Protein AF-A0A9P9QCR8-F1 (afdb_monomer_lite)

Secondary structure (DSSP, 8-state):
-HHHHHHHHHHHHHHHHHHHHHHT--PPP-SPPPGGGHHHHHHHHHHHHH-SPP--HHHHHHHHHHHHHHHHHHTT-EE-TTT--EE-GGG-EEEETT-HHHHHHHHHHT----GGGEETTEEEE-HHHHHHHHTTPPPTTSGGGTS-----

Radius of gyration: 28.29 Å; chains: 1; bounding box: 71×44×62 Å

Structure (mmCIF, N/CA/C/O backbone):
data_AF-A0A9P9QCR8-F1
#
_entry.id   AF-A0A9P9QCR8-F1
#
loop_
_atom_site.group_PDB
_atom_site.id
_atom_site.type_symbol
_atom_site.label_atom_id
_atom_site.label_alt_id
_atom_site.label_comp_id
_atom_site.label_asym_id
_atom_site.label_entity_id
_atom_site.label_seq_id
_atom_site.pdbx_PDB_ins_code
_atom_site.Cartn_x
_atom_site.Cartn_y
_atom_site.Cartn_z
_atom_site.occupancy
_atom_site.B_iso_or_equiv
_atom_site.auth_seq_id
_atom_site.auth_comp_id
_atom_site.auth_asym_id
_atom_site.auth_atom_id
_atom_site.pdbx_PDB_model_num
ATOM 1 N N . MET A 1 1 ? 50.628 5.222 8.273 1.00 58.75 1 MET A N 1
ATOM 2 C CA . MET A 1 1 ? 50.846 3.794 7.925 1.00 58.75 1 MET A CA 1
ATOM 3 C C . MET A 1 1 ? 49.547 3.031 7.611 1.00 58.75 1 MET A C 1
ATOM 5 O O . MET A 1 1 ? 49.512 2.282 6.645 1.00 58.75 1 MET A O 1
ATOM 9 N N . GLN A 1 2 ? 48.453 3.264 8.348 1.00 66.06 2 GLN A N 1
ATOM 10 C CA . GLN A 1 2 ? 47.177 2.533 8.213 1.00 66.06 2 GLN A CA 1
ATOM 11 C C . GLN A 1 2 ? 46.401 2.783 6.895 1.00 66.06 2 GLN A C 1
ATOM 13 O O . GLN A 1 2 ? 45.802 1.862 6.347 1.00 66.06 2 GLN A O 1
ATOM 18 N N . ALA A 1 3 ? 46.446 4.001 6.339 1.00 67.19 3 ALA A N 1
ATOM 19 C CA . ALA A 1 3 ? 45.731 4.354 5.101 1.00 67.19 3 ALA A CA 1
ATOM 20 C C . ALA A 1 3 ? 46.299 3.665 3.842 1.00 67.19 3 ALA A C 1
ATOM 22 O O . ALA A 1 3 ? 45.550 3.233 2.969 1.00 67.19 3 ALA A O 1
ATOM 23 N N . HIS A 1 4 ? 47.624 3.496 3.777 1.00 67.38 4 HIS A N 1
ATOM 24 C CA . HIS A 1 4 ? 48.295 2.827 2.659 1.00 67.38 4 HIS A CA 1
ATOM 25 C C . HIS A 1 4 ? 47.969 1.323 2.611 1.00 67.38 4 HIS A C 1
ATOM 27 O O . HIS A 1 4 ? 47.772 0.759 1.536 1.00 67.38 4 HIS A O 1
ATOM 33 N N . LEU A 1 5 ? 47.838 0.689 3.781 1.00 75.44 5 LEU A N 1
ATOM 34 C CA . LEU A 1 5 ? 47.418 -0.710 3.902 1.00 75.44 5 LEU A CA 1
ATOM 35 C C . LEU A 1 5 ? 45.956 -0.903 3.469 1.00 75.44 5 LEU A C 1
ATOM 37 O O . LEU A 1 5 ? 45.656 -1.842 2.735 1.00 75.44 5 LEU A O 1
ATOM 41 N N . ARG A 1 6 ? 45.063 0.031 3.830 1.00 72.12 6 ARG A N 1
ATOM 42 C CA . ARG A 1 6 ? 43.656 0.019 3.385 1.00 72.12 6 ARG A CA 1
ATOM 43 C C . ARG A 1 6 ? 43.523 0.167 1.867 1.00 72.12 6 ARG A C 1
ATOM 45 O O . ARG A 1 6 ? 42.776 -0.584 1.249 1.00 72.12 6 ARG A O 1
ATOM 52 N N . HIS A 1 7 ? 44.289 1.068 1.248 1.00 76.88 7 HIS A N 1
ATOM 53 C CA . HIS A 1 7 ? 44.288 1.228 -0.211 1.00 76.88 7 HIS A CA 1
ATOM 54 C C . HIS A 1 7 ? 44.763 -0.028 -0.951 1.00 76.88 7 HIS A C 1
ATOM 56 O O . HIS A 1 7 ? 44.162 -0.410 -1.956 1.00 76.88 7 HIS A O 1
ATOM 62 N N . LYS A 1 8 ? 45.806 -0.699 -0.443 1.00 81.56 8 LYS A N 1
ATOM 63 C CA . LYS A 1 8 ? 46.289 -1.967 -1.011 1.00 81.56 8 LYS A CA 1
ATOM 64 C C . LYS A 1 8 ? 45.239 -3.076 -0.910 1.00 81.56 8 LYS A C 1
ATOM 66 O O . LYS A 1 8 ? 44.997 -3.759 -1.901 1.00 81.56 8 LYS A O 1
ATOM 71 N N . ALA A 1 9 ? 44.565 -3.192 0.235 1.00 77.81 9 ALA A N 1
ATOM 72 C CA . ALA A 1 9 ? 43.503 -4.177 0.437 1.00 77.81 9 ALA A CA 1
ATOM 73 C C . ALA A 1 9 ? 42.309 -3.956 -0.511 1.00 77.81 9 ALA A C 1
ATOM 75 O O . ALA A 1 9 ? 41.832 -4.903 -1.131 1.00 77.81 9 ALA A O 1
ATOM 76 N N . ILE A 1 10 ? 41.875 -2.704 -0.703 1.00 82.62 10 ILE A N 1
ATOM 77 C CA . ILE A 1 10 ? 40.777 -2.362 -1.627 1.00 82.62 10 ILE A CA 1
ATOM 78 C C . ILE A 1 10 ? 41.164 -2.657 -3.084 1.00 82.62 10 ILE A C 1
ATOM 80 O O . ILE A 1 10 ? 40.362 -3.205 -3.843 1.00 82.62 10 ILE A O 1
ATOM 84 N N . ALA A 1 11 ? 42.395 -2.329 -3.487 1.00 82.12 11 ALA A N 1
ATOM 85 C CA . ALA A 1 11 ? 42.882 -2.620 -4.835 1.00 82.12 11 ALA A CA 1
ATOM 86 C C . ALA A 1 11 ? 42.960 -4.133 -5.105 1.00 82.12 11 ALA A C 1
ATOM 88 O O . ALA A 1 11 ? 42.624 -4.589 -6.199 1.00 82.12 11 ALA A O 1
ATOM 89 N N . GLN A 1 12 ? 43.360 -4.917 -4.102 1.00 82.50 12 GLN A N 1
ATOM 90 C CA . GLN A 1 12 ? 43.418 -6.372 -4.194 1.00 82.50 12 GLN A CA 1
ATOM 91 C C . GLN A 1 12 ? 42.018 -6.997 -4.240 1.00 82.50 12 GLN A C 1
ATOM 93 O O . GLN A 1 12 ? 41.772 -7.844 -5.096 1.00 82.50 12 GLN A O 1
ATOM 98 N N . ALA A 1 13 ? 41.081 -6.523 -3.415 1.00 76.88 13 ALA A N 1
ATOM 99 C CA . ALA A 1 13 ? 39.686 -6.961 -3.448 1.00 76.88 13 ALA A CA 1
ATOM 100 C C . ALA A 1 13 ? 39.028 -6.681 -4.810 1.00 76.88 13 ALA A C 1
ATOM 102 O O . ALA A 1 13 ? 38.389 -7.566 -5.374 1.00 76.88 13 ALA A O 1
ATOM 103 N N . ARG A 1 14 ? 39.269 -5.500 -5.403 1.00 81.12 14 ARG A N 1
ATOM 104 C CA . ARG A 1 14 ? 38.791 -5.174 -6.760 1.00 81.12 14 ARG A CA 1
ATOM 105 C C . ARG A 1 14 ? 39.367 -6.102 -7.828 1.00 81.12 14 ARG A C 1
ATOM 107 O O . ARG A 1 14 ? 38.630 -6.524 -8.711 1.00 81.12 14 ARG A O 1
ATOM 114 N N . ARG A 1 15 ? 40.657 -6.446 -7.747 1.00 82.00 15 ARG A N 1
ATOM 115 C CA . ARG A 1 15 ? 41.285 -7.398 -8.682 1.00 82.00 15 ARG A CA 1
ATOM 116 C C . ARG A 1 15 ? 40.702 -8.801 -8.545 1.00 82.00 15 ARG A C 1
ATOM 118 O O . ARG A 1 15 ? 40.440 -9.434 -9.559 1.00 82.00 15 ARG A O 1
ATOM 125 N N . ILE A 1 16 ? 40.474 -9.267 -7.318 1.00 78.38 16 ILE A N 1
ATOM 126 C CA . ILE A 1 16 ? 39.856 -10.575 -7.053 1.00 78.38 16 ILE A CA 1
ATOM 127 C C . ILE A 1 16 ? 38.419 -10.597 -7.587 1.00 78.38 16 ILE A C 1
ATOM 129 O O . ILE A 1 16 ? 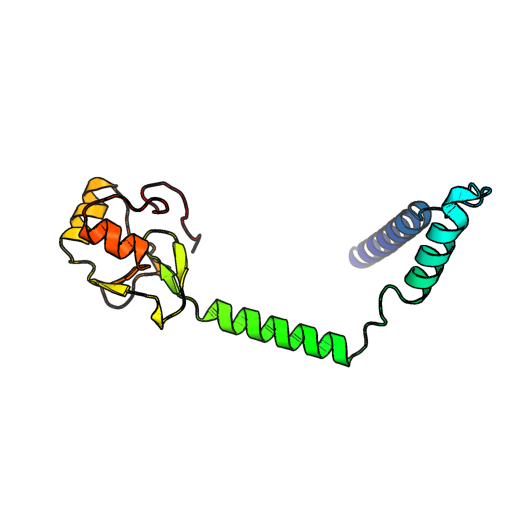38.045 -11.541 -8.272 1.00 78.38 16 ILE A O 1
ATOM 133 N N . GLN A 1 17 ? 37.647 -9.532 -7.359 1.00 73.81 17 GLN A N 1
ATOM 134 C CA . GLN A 1 17 ? 36.281 -9.408 -7.866 1.00 73.81 17 GLN A CA 1
ATOM 135 C C . GLN A 1 17 ? 36.234 -9.359 -9.401 1.00 73.81 17 GLN A C 1
ATOM 137 O O . GLN A 1 17 ? 35.417 -10.044 -10.006 1.00 73.81 17 GLN A O 1
ATOM 142 N N . GLN A 1 18 ? 37.133 -8.611 -10.049 1.00 73.69 18 GLN A N 1
ATOM 143 C CA . GLN A 1 18 ? 37.244 -8.585 -11.514 1.00 73.69 18 GLN A CA 1
ATOM 144 C C . GLN A 1 18 ? 37.652 -9.943 -12.092 1.00 73.69 18 GLN A C 1
ATOM 146 O O . GLN A 1 18 ? 37.139 -10.338 -13.135 1.00 73.69 18 GLN A O 1
ATOM 151 N N . LYS A 1 19 ? 38.551 -10.664 -11.414 1.00 72.44 19 LYS A N 1
ATOM 152 C CA . LYS A 1 19 ? 38.985 -11.998 -11.832 1.00 72.44 19 LYS A CA 1
ATOM 153 C C . LYS A 1 19 ? 37.859 -13.024 -11.678 1.00 72.44 19 LYS A C 1
ATOM 155 O O . LYS A 1 19 ? 37.594 -13.760 -12.614 1.00 72.44 19 LYS A O 1
ATOM 160 N N . SER A 1 20 ? 37.125 -12.968 -10.567 1.00 67.25 20 SER A N 1
ATOM 161 C CA . SER A 1 20 ? 35.916 -13.762 -10.322 1.00 67.25 20 SER A CA 1
ATOM 162 C C . SER A 1 20 ? 34.821 -13.498 -11.366 1.00 67.25 20 SER A C 1
ATOM 164 O O . SER A 1 20 ? 34.260 -14.448 -11.899 1.00 67.25 20 SER A O 1
ATOM 166 N N . LEU A 1 21 ? 34.571 -12.235 -11.732 1.00 65.00 21 LEU A N 1
ATOM 167 C CA . LEU A 1 21 ? 33.648 -11.857 -12.816 1.00 65.00 21 LEU A CA 1
ATOM 168 C C . LEU A 1 21 ? 34.112 -12.345 -14.198 1.00 65.00 21 LEU A C 1
ATOM 170 O O . LEU A 1 21 ? 33.284 -12.677 -15.042 1.00 65.00 21 LEU A O 1
ATOM 174 N N . ALA A 1 22 ? 35.424 -12.376 -14.445 1.00 64.56 22 ALA A N 1
ATOM 175 C CA . ALA A 1 22 ? 35.987 -12.883 -15.693 1.00 64.56 22 ALA A CA 1
ATOM 176 C C . ALA A 1 22 ? 35.944 -14.419 -15.774 1.00 64.56 22 ALA A C 1
ATOM 178 O O . ALA A 1 22 ? 35.701 -14.953 -16.851 1.00 64.56 22 ALA A O 1
ATOM 179 N N . GLU A 1 23 ? 36.151 -15.111 -14.651 1.00 64.25 23 GLU A N 1
ATOM 180 C CA . GLU A 1 23 ? 36.109 -16.576 -14.526 1.00 64.25 23 GLU A CA 1
ATOM 181 C C . GLU A 1 23 ? 34.667 -17.117 -14.505 1.00 64.25 23 GLU A C 1
ATOM 183 O O . GLU A 1 23 ? 34.422 -18.216 -14.990 1.00 64.25 23 GLU A O 1
ATOM 188 N N . GLN A 1 24 ? 33.693 -16.331 -14.031 1.00 58.56 24 GLN A N 1
ATOM 189 C CA . GLN A 1 24 ? 32.254 -16.629 -14.129 1.00 58.56 24 GLN A CA 1
ATOM 190 C C . GLN A 1 24 ? 31.636 -16.232 -15.477 1.00 58.56 24 GLN A C 1
ATOM 192 O O . GLN A 1 24 ? 30.411 -16.252 -15.625 1.00 58.56 24 GLN A O 1
ATOM 197 N N . ARG A 1 25 ? 32.445 -15.864 -16.480 1.00 58.59 25 ARG A N 1
ATOM 198 C CA . ARG A 1 25 ? 31.927 -15.701 -17.838 1.00 58.59 25 ARG A CA 1
ATOM 199 C C . ARG A 1 25 ? 31.363 -17.036 -18.295 1.00 58.59 25 ARG A C 1
ATOM 201 O O . ARG A 1 25 ? 32.102 -17.994 -18.493 1.00 58.59 25 ARG A O 1
ATOM 208 N N . ILE A 1 26 ? 30.049 -17.063 -18.491 1.00 56.78 26 ILE A N 1
ATOM 209 C CA . ILE A 1 26 ? 29.369 -18.101 -19.253 1.00 56.78 26 ILE A CA 1
ATOM 210 C C . ILE A 1 26 ? 30.085 -18.162 -20.603 1.00 56.78 26 ILE A C 1
ATOM 212 O O . ILE A 1 26 ? 30.006 -17.226 -21.402 1.00 56.78 26 ILE A O 1
ATOM 216 N N . VAL A 1 27 ? 30.863 -19.219 -20.815 1.00 58.38 27 VAL A N 1
ATOM 217 C CA . VAL A 1 27 ? 31.482 -19.483 -22.110 1.00 58.38 27 VAL A CA 1
ATOM 218 C C . VAL A 1 27 ? 30.334 -19.853 -23.038 1.00 58.38 27 VAL A C 1
ATOM 220 O O . VAL A 1 27 ? 29.558 -20.758 -22.732 1.00 58.38 27 VAL A O 1
ATOM 223 N N . ALA A 1 28 ? 30.166 -19.097 -24.122 1.00 60.75 28 ALA A N 1
ATOM 224 C CA . ALA A 1 28 ? 29.165 -19.424 -25.124 1.00 60.75 28 ALA A CA 1
ATOM 225 C C . ALA A 1 28 ? 29.464 -20.827 -25.669 1.00 60.75 28 ALA A C 1
ATOM 227 O O . ALA A 1 28 ? 30.610 -21.120 -25.998 1.00 60.75 28 ALA A O 1
ATOM 228 N N . TYR A 1 29 ? 28.444 -21.682 -25.733 1.00 63.28 29 TYR A N 1
ATOM 229 C CA . TYR A 1 29 ? 28.552 -22.987 -26.376 1.00 63.28 29 TYR A CA 1
ATOM 230 C C . TYR A 1 29 ? 29.006 -22.803 -27.831 1.00 63.28 29 TYR A C 1
ATOM 232 O O . TYR A 1 29 ? 28.361 -22.087 -28.598 1.00 63.28 29 TYR A O 1
ATOM 240 N N . ASP A 1 30 ? 30.125 -23.427 -28.184 1.00 61.16 30 ASP A N 1
ATOM 241 C CA . ASP A 1 30 ? 30.814 -23.350 -29.477 1.00 61.16 30 ASP A CA 1
ATOM 242 C C . ASP A 1 30 ? 30.699 -24.652 -30.294 1.00 61.16 30 ASP A C 1
ATOM 244 O O . ASP A 1 30 ? 31.289 -24.782 -31.367 1.00 61.16 30 ASP A O 1
ATOM 248 N N . GLY A 1 31 ? 29.914 -25.614 -29.802 1.00 70.50 31 GLY A N 1
ATOM 249 C CA . GLY A 1 31 ? 29.606 -26.854 -30.505 1.00 70.50 31 GLY A CA 1
ATOM 250 C C . GLY A 1 31 ? 28.547 -26.690 -31.607 1.00 70.50 31 GLY A C 1
ATOM 251 O O . GLY A 1 31 ? 27.878 -25.657 -31.701 1.00 70.50 31 GLY A O 1
ATOM 252 N N . PRO A 1 32 ? 28.371 -27.716 -32.460 1.00 64.56 32 PRO A N 1
ATOM 253 C CA . PRO A 1 32 ? 27.365 -27.696 -33.513 1.00 64.56 32 PRO A CA 1
ATOM 254 C C . PRO A 1 32 ? 25.961 -27.634 -32.907 1.00 64.56 32 PRO A C 1
ATOM 256 O O . PRO A 1 32 ? 25.568 -28.489 -32.112 1.00 64.56 32 PRO A O 1
ATOM 259 N N . ILE A 1 33 ? 25.198 -26.618 -33.303 1.00 67.62 33 ILE A N 1
ATOM 260 C CA . ILE A 1 33 ? 23.794 -26.481 -32.925 1.00 67.62 33 ILE A CA 1
ATOM 261 C C . ILE A 1 33 ? 23.012 -27.574 -33.665 1.00 67.62 33 ILE A C 1
ATOM 263 O O . ILE A 1 33 ? 23.171 -27.716 -34.880 1.00 67.62 33 ILE A O 1
ATOM 267 N N . PRO A 1 34 ? 22.198 -28.385 -32.967 1.00 80.75 34 PRO A N 1
ATOM 268 C CA . PRO A 1 34 ? 21.316 -29.332 -33.630 1.00 80.75 34 PRO A CA 1
ATOM 269 C C . PRO A 1 34 ? 20.430 -28.608 -34.645 1.00 80.75 34 PRO A C 1
ATOM 271 O O . PRO A 1 34 ? 19.806 -27.609 -34.305 1.00 80.75 34 PRO A O 1
ATOM 274 N N . SER A 1 35 ? 20.326 -29.126 -35.867 1.00 79.12 35 SER A N 1
ATOM 275 C CA . SER A 1 35 ? 19.664 -28.429 -36.982 1.00 79.12 35 SER A CA 1
ATOM 276 C C . SER A 1 35 ? 18.198 -28.050 -36.724 1.00 79.12 35 SER A C 1
ATOM 278 O O . SER A 1 35 ? 17.690 -27.093 -37.300 1.00 79.12 35 SER A O 1
ATOM 280 N N . PHE A 1 36 ? 17.504 -28.754 -35.824 1.00 83.50 36 PHE A N 1
ATOM 281 C CA . PHE A 1 36 ? 16.138 -28.404 -35.415 1.00 83.50 36 PHE A CA 1
ATOM 282 C C . PHE A 1 36 ? 16.055 -27.133 -34.545 1.00 83.50 36 PHE A C 1
ATOM 284 O O . PHE A 1 36 ? 14.972 -26.574 -34.400 1.00 83.50 36 PHE A O 1
ATOM 291 N N . LEU A 1 37 ? 17.180 -26.671 -33.987 1.00 82.38 37 LEU A N 1
ATOM 292 C CA . LEU A 1 37 ? 17.306 -25.445 -33.191 1.00 82.38 37 LEU A CA 1
ATOM 293 C C . LEU A 1 37 ? 17.865 -24.266 -33.994 1.00 82.38 37 LEU A C 1
ATOM 295 O O . LEU A 1 37 ? 17.973 -23.170 -33.447 1.00 82.38 37 LEU A O 1
ATOM 299 N N . ASP A 1 38 ? 18.202 -24.443 -35.276 1.00 83.12 38 ASP A N 1
ATOM 300 C CA . ASP A 1 38 ? 18.808 -23.376 -36.083 1.00 83.12 38 ASP A CA 1
ATOM 301 C C . ASP A 1 38 ? 17.921 -22.128 -36.135 1.00 83.12 38 ASP A C 1
ATOM 303 O O . ASP A 1 38 ? 18.401 -21.006 -35.976 1.00 83.12 38 ASP A O 1
ATOM 307 N N . GLN A 1 39 ? 16.609 -22.310 -36.301 1.00 86.06 39 GLN A N 1
ATOM 308 C CA . GLN A 1 39 ? 15.665 -21.196 -36.365 1.00 86.06 39 GLN A CA 1
ATOM 309 C C . GLN A 1 39 ? 15.570 -20.438 -35.032 1.00 86.06 39 GLN A C 1
ATOM 311 O O . GLN A 1 39 ? 15.595 -19.206 -35.019 1.00 86.06 39 GLN A O 1
ATOM 316 N N . GLU A 1 40 ? 15.495 -21.162 -33.914 1.00 85.19 40 GLU A N 1
ATOM 317 C CA . GLU A 1 40 ? 15.444 -20.576 -32.571 1.00 85.19 40 GLU A CA 1
ATOM 318 C C . GLU A 1 40 ? 16.756 -19.860 -32.235 1.00 85.19 40 GLU A C 1
ATOM 320 O O . GLU A 1 40 ? 16.743 -18.731 -31.743 1.00 85.19 40 GLU A O 1
ATOM 325 N N . TYR A 1 41 ? 17.894 -20.452 -32.603 1.00 84.25 41 TYR A N 1
ATOM 326 C CA . TYR A 1 41 ? 19.198 -19.827 -32.444 1.00 84.25 41 TYR A CA 1
ATOM 327 C C . TYR A 1 41 ? 19.318 -18.525 -33.240 1.00 84.25 41 TYR A C 1
ATOM 329 O O . TYR A 1 41 ? 19.769 -17.524 -32.685 1.00 84.25 41 TYR A O 1
ATOM 337 N N . GLN A 1 42 ? 18.904 -18.492 -34.513 1.00 83.50 42 GLN A N 1
ATOM 338 C CA . GLN A 1 42 ? 18.950 -17.246 -35.289 1.00 83.50 42 GLN A CA 1
ATOM 339 C C . GLN A 1 42 ? 18.036 -16.173 -34.687 1.00 83.50 42 GLN A C 1
ATOM 341 O O . GLN A 1 42 ? 18.442 -15.012 -34.606 1.00 83.50 42 GLN A O 1
ATOM 346 N N . TYR A 1 43 ? 16.848 -16.552 -34.202 1.00 84.38 43 TYR A N 1
ATOM 347 C CA . TYR A 1 43 ? 15.943 -15.633 -33.510 1.00 84.38 43 TYR A CA 1
ATOM 348 C C . TYR A 1 43 ? 16.580 -15.059 -32.237 1.00 84.38 43 TYR A C 1
ATOM 350 O O . TYR A 1 43 ? 16.635 -13.841 -32.061 1.00 84.38 43 TYR A O 1
ATOM 358 N N . MET A 1 44 ? 17.126 -15.918 -31.373 1.00 81.88 44 MET A N 1
ATOM 359 C CA . MET A 1 44 ? 17.797 -15.497 -30.142 1.00 81.88 44 MET A CA 1
ATOM 360 C C . MET A 1 44 ? 19.026 -14.640 -30.428 1.00 81.88 44 MET A C 1
ATOM 362 O O . MET A 1 44 ? 19.238 -13.623 -29.771 1.00 81.88 44 MET A O 1
ATOM 366 N N . ARG A 1 45 ? 19.823 -15.016 -31.431 1.00 82.25 45 ARG A N 1
ATOM 367 C CA . ARG A 1 45 ? 20.987 -14.248 -31.869 1.00 82.25 45 ARG A CA 1
ATOM 368 C C . ARG A 1 45 ? 20.561 -12.859 -32.326 1.00 82.25 45 ARG A C 1
ATOM 370 O O . ARG A 1 45 ? 21.144 -11.881 -31.867 1.00 82.25 45 ARG A O 1
ATOM 377 N N . GLN A 1 46 ? 19.527 -12.752 -33.155 1.00 83.31 46 GLN A N 1
ATOM 378 C CA . GLN A 1 46 ? 19.008 -11.461 -33.599 1.00 83.31 46 GLN A CA 1
ATOM 379 C C . GLN A 1 46 ? 18.495 -10.629 -32.416 1.00 83.31 46 GLN A C 1
ATOM 381 O O . GLN A 1 46 ? 18.911 -9.483 -32.263 1.00 83.31 46 GLN A O 1
ATOM 386 N N . ALA A 1 47 ? 17.694 -11.215 -31.524 1.00 80.06 47 ALA A N 1
ATOM 387 C CA . ALA A 1 47 ? 17.199 -10.537 -30.325 1.00 80.06 47 ALA A CA 1
ATOM 388 C C . ALA A 1 47 ? 18.337 -10.080 -29.387 1.00 80.06 47 ALA A C 1
ATOM 390 O O . ALA A 1 47 ? 18.274 -8.993 -28.810 1.00 80.06 47 ALA A O 1
ATOM 391 N N . SER A 1 48 ? 19.414 -10.867 -29.283 1.00 80.62 48 SER A N 1
ATOM 392 C CA . SER A 1 48 ? 20.590 -10.542 -28.468 1.00 80.62 48 SER A CA 1
ATOM 393 C C . SER A 1 48 ? 21.402 -9.366 -29.014 1.00 80.62 48 SER A C 1
ATOM 395 O O . SER A 1 48 ? 22.059 -8.682 -28.240 1.00 80.62 48 SER A O 1
ATOM 397 N N . THR A 1 49 ? 21.329 -9.069 -30.320 1.00 79.00 49 THR A N 1
ATOM 398 C CA . THR A 1 49 ? 21.998 -7.873 -30.873 1.00 79.00 49 THR A CA 1
ATOM 399 C C . THR A 1 49 ? 21.348 -6.567 -30.425 1.00 79.00 49 THR A C 1
ATOM 401 O O . THR A 1 49 ? 21.997 -5.525 -30.425 1.00 79.00 49 THR A O 1
ATOM 404 N N . THR A 1 50 ? 20.079 -6.625 -30.024 1.00 73.00 50 THR A N 1
ATOM 405 C CA . THR A 1 50 ? 19.288 -5.471 -29.586 1.00 73.00 50 THR A CA 1
ATOM 406 C C . THR A 1 50 ? 19.069 -5.432 -28.073 1.00 73.00 50 THR A C 1
ATOM 408 O O . THR A 1 50 ? 18.509 -4.458 -27.577 1.00 73.00 50 THR A O 1
ATOM 411 N N . PHE A 1 51 ? 19.499 -6.469 -27.340 1.00 74.44 51 PHE A N 1
ATOM 412 C CA . PHE A 1 51 ? 19.333 -6.583 -25.892 1.00 74.44 51 PHE A CA 1
ATOM 413 C C . PHE A 1 51 ? 20.684 -6.541 -25.144 1.00 74.44 51 PHE A C 1
ATOM 415 O O . PHE A 1 51 ? 21.615 -7.253 -25.516 1.00 74.44 51 PHE A O 1
ATOM 422 N N . PRO A 1 52 ? 20.782 -5.803 -24.025 1.00 73.62 52 PRO A N 1
ATOM 423 C CA . PRO A 1 52 ? 19.771 -4.875 -23.535 1.00 73.62 52 PRO A CA 1
ATOM 424 C C . PRO A 1 52 ? 19.646 -3.678 -24.479 1.00 73.62 52 PRO A C 1
ATOM 426 O O . PRO A 1 52 ? 20.618 -3.281 -25.124 1.00 73.62 52 PRO A O 1
ATOM 429 N N . GLU A 1 53 ? 18.447 -3.101 -24.549 1.00 76.31 53 GLU A N 1
ATOM 430 C CA . GLU A 1 53 ? 18.266 -1.828 -25.242 1.00 76.31 53 GLU A CA 1
ATOM 431 C C . GLU A 1 53 ? 19.266 -0.805 -24.692 1.00 76.31 53 GLU A C 1
ATOM 433 O O . GLU A 1 53 ? 19.587 -0.793 -23.496 1.00 76.31 53 GLU A O 1
ATOM 438 N N . ALA A 1 54 ? 19.775 0.065 -25.565 1.00 83.69 54 ALA A N 1
ATOM 439 C CA . ALA A 1 54 ? 20.676 1.119 -25.136 1.00 83.69 54 ALA A CA 1
ATOM 440 C C . ALA A 1 54 ? 19.968 1.997 -24.093 1.00 83.69 54 ALA A C 1
ATOM 442 O O . ALA A 1 54 ? 18.983 2.669 -24.399 1.00 83.69 54 ALA A O 1
ATOM 443 N N . ILE A 1 55 ? 20.481 2.016 -22.859 1.00 86.81 55 ILE A N 1
ATOM 444 C CA . ILE A 1 55 ? 19.967 2.892 -21.804 1.00 86.81 55 ILE A CA 1
ATOM 445 C C . ILE A 1 55 ? 20.385 4.320 -22.146 1.00 86.81 55 ILE A C 1
ATOM 447 O O . ILE A 1 55 ? 21.490 4.769 -21.836 1.00 86.81 55 ILE A O 1
ATOM 451 N N . THR A 1 56 ? 19.497 5.036 -22.820 1.00 91.69 56 THR A N 1
ATOM 452 C CA . THR A 1 56 ? 19.716 6.433 -23.168 1.00 91.69 56 THR A CA 1
ATOM 453 C C . THR A 1 56 ? 19.488 7.337 -21.950 1.00 91.69 56 THR A C 1
ATOM 455 O O . THR A 1 56 ? 18.745 6.981 -21.026 1.00 91.69 56 THR A O 1
ATOM 458 N N . PRO A 1 57 ? 20.048 8.561 -21.949 1.00 95.12 57 PRO A N 1
ATOM 459 C CA . PRO A 1 57 ? 19.735 9.550 -20.920 1.00 95.12 57 PRO A CA 1
ATOM 460 C C . PRO A 1 57 ? 18.230 9.840 -20.797 1.00 95.12 57 PRO A C 1
ATOM 462 O O . PRO A 1 57 ? 17.738 10.091 -19.699 1.00 95.12 57 PRO A O 1
ATOM 465 N N . SER A 1 58 ? 17.470 9.773 -21.899 1.00 93.94 58 SER A N 1
ATOM 466 C CA . SER A 1 58 ? 16.016 9.974 -21.863 1.00 93.94 58 SER A CA 1
ATOM 467 C C . SER A 1 58 ? 15.289 8.848 -21.126 1.00 93.94 58 SER A C 1
ATOM 469 O O . SER A 1 58 ? 14.398 9.141 -20.327 1.00 93.94 58 SER A O 1
ATOM 471 N N . ILE A 1 59 ? 15.701 7.589 -21.321 1.00 91.31 59 ILE A N 1
ATOM 472 C CA . ILE A 1 59 ? 15.174 6.439 -20.572 1.00 91.31 59 ILE A CA 1
ATOM 473 C C . ILE A 1 59 ? 15.470 6.611 -19.080 1.00 91.31 59 ILE A C 1
ATOM 475 O O . ILE A 1 59 ? 14.553 6.520 -18.265 1.00 91.31 59 ILE A O 1
ATOM 479 N N . GLN A 1 60 ? 16.708 6.959 -18.715 1.00 93.19 60 GLN A N 1
ATOM 480 C CA . GLN A 1 60 ? 17.087 7.178 -17.313 1.00 93.19 60 GLN A CA 1
ATOM 481 C C . GLN A 1 60 ? 16.243 8.271 -16.652 1.00 93.19 60 GLN A C 1
ATOM 483 O O . GLN A 1 60 ? 15.681 8.055 -15.578 1.00 93.19 60 GLN A O 1
ATOM 488 N N . MET A 1 61 ? 16.102 9.427 -17.306 1.00 96.69 61 MET A N 1
ATOM 489 C CA . MET A 1 61 ? 15.284 10.525 -16.788 1.00 96.69 61 MET A CA 1
ATOM 490 C C . MET A 1 61 ? 13.809 10.133 -16.656 1.00 96.69 61 MET A C 1
ATOM 492 O O . MET A 1 61 ? 13.165 10.517 -15.681 1.00 96.69 61 MET A O 1
ATOM 496 N N . SER A 1 62 ? 13.267 9.375 -17.613 1.00 95.62 62 SER A N 1
ATOM 497 C CA . SER A 1 62 ? 11.885 8.887 -17.559 1.00 95.62 62 SER A CA 1
ATOM 498 C C . SER A 1 62 ? 11.673 7.950 -16.368 1.00 95.62 62 SER A C 1
ATOM 500 O O . SER A 1 62 ? 10.768 8.169 -15.561 1.00 95.62 62 SER A O 1
ATOM 502 N N . CYS A 1 63 ? 12.567 6.975 -16.181 1.00 94.75 63 CYS A N 1
ATOM 503 C CA . CYS A 1 63 ? 12.536 6.067 -15.036 1.00 94.75 63 CYS A CA 1
ATOM 504 C C . CYS A 1 63 ? 12.663 6.819 -13.705 1.00 94.75 63 CYS A C 1
ATOM 506 O O . CYS A 1 63 ? 11.903 6.547 -12.778 1.00 94.75 63 CYS A O 1
ATOM 508 N N . MET A 1 64 ? 13.568 7.801 -13.611 1.00 96.38 64 MET A N 1
ATOM 509 C CA . MET A 1 64 ? 13.708 8.626 -12.406 1.00 96.38 64 MET A CA 1
ATOM 510 C C . MET A 1 64 ? 12.433 9.410 -12.094 1.00 96.38 64 MET A C 1
ATOM 512 O O . MET A 1 64 ? 12.007 9.434 -10.942 1.00 96.38 64 MET A O 1
ATOM 516 N N . LYS A 1 65 ? 11.797 10.015 -13.103 1.00 97.12 65 LYS A N 1
ATOM 517 C CA . LYS A 1 65 ? 10.525 10.732 -12.927 1.00 97.12 65 LYS A CA 1
ATOM 518 C C . LYS A 1 65 ? 9.407 9.794 -12.481 1.00 97.12 65 LYS A C 1
ATOM 520 O O . LYS A 1 65 ? 8.664 10.132 -11.564 1.00 97.12 65 LYS A O 1
ATOM 525 N N . ALA A 1 66 ? 9.302 8.616 -13.095 1.00 96.69 66 ALA A N 1
ATOM 526 C CA . ALA A 1 66 ? 8.317 7.608 -12.712 1.00 96.69 66 ALA A CA 1
ATOM 527 C C . ALA A 1 66 ? 8.524 7.145 -11.263 1.00 96.69 66 ALA A C 1
ATOM 529 O O . ALA A 1 66 ? 7.566 7.077 -10.495 1.00 96.69 66 ALA A O 1
ATOM 530 N N . TYR A 1 67 ? 9.776 6.908 -10.866 1.00 95.56 67 TYR A N 1
ATOM 531 C CA . TYR A 1 67 ? 10.124 6.559 -9.493 1.00 95.56 67 TYR A CA 1
ATOM 532 C C . TYR A 1 67 ? 9.782 7.684 -8.509 1.00 95.56 67 TYR A C 1
ATOM 534 O O . TYR A 1 67 ? 9.111 7.442 -7.512 1.00 95.56 67 TYR A O 1
ATOM 542 N N . GLN A 1 68 ? 10.176 8.926 -8.802 1.00 96.25 68 GLN A N 1
ATOM 543 C CA . GLN A 1 68 ? 9.849 10.086 -7.966 1.00 96.25 68 GLN A CA 1
ATOM 544 C C . GLN A 1 68 ? 8.339 10.262 -7.805 1.00 96.25 68 GLN A C 1
ATOM 546 O O . GLN A 1 68 ? 7.871 10.521 -6.698 1.00 96.25 68 GLN A O 1
ATOM 551 N N . LYS A 1 69 ? 7.574 10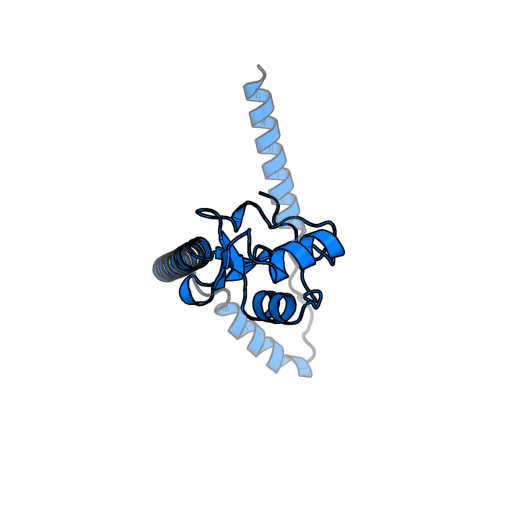.070 -8.886 1.00 94.69 69 LYS A N 1
ATOM 552 C CA . LYS A 1 69 ? 6.113 10.079 -8.831 1.00 94.69 69 LYS A CA 1
ATOM 553 C C . LYS A 1 69 ? 5.594 8.970 -7.918 1.00 94.69 69 LYS A C 1
ATOM 555 O O . LYS A 1 69 ? 4.804 9.256 -7.032 1.00 94.69 69 LYS A O 1
ATOM 560 N N . ALA A 1 70 ? 6.070 7.737 -8.082 1.00 91.38 70 ALA A N 1
ATOM 561 C CA . ALA A 1 70 ? 5.649 6.616 -7.245 1.00 91.38 70 ALA A CA 1
ATOM 562 C C . ALA A 1 70 ? 5.955 6.850 -5.756 1.00 91.38 70 ALA A C 1
ATOM 564 O O . ALA A 1 70 ? 5.107 6.573 -4.912 1.00 91.38 70 ALA A O 1
ATOM 565 N N . ILE A 1 71 ? 7.125 7.409 -5.432 1.00 91.75 71 ILE A N 1
ATOM 566 C CA . ILE A 1 71 ? 7.488 7.778 -4.058 1.00 91.75 71 ILE A CA 1
ATOM 567 C C . ILE A 1 71 ? 6.590 8.896 -3.531 1.00 91.75 71 ILE A C 1
ATOM 569 O O . ILE A 1 71 ? 6.089 8.779 -2.419 1.00 91.75 71 ILE A O 1
ATOM 573 N N . SER A 1 72 ? 6.348 9.947 -4.318 1.00 90.06 72 SER A N 1
ATOM 574 C CA . SER A 1 72 ? 5.457 11.041 -3.918 1.00 90.06 72 SER A CA 1
ATOM 575 C C . SER A 1 72 ? 4.011 10.577 -3.728 1.00 90.06 72 SER A C 1
ATOM 577 O O . SER A 1 72 ? 3.313 11.108 -2.867 1.00 90.06 72 SER A O 1
ATOM 579 N N . ASP A 1 73 ? 3.542 9.630 -4.538 1.00 87.69 73 ASP A N 1
ATOM 580 C CA . ASP A 1 73 ? 2.203 9.054 -4.413 1.00 87.69 73 ASP A CA 1
ATOM 581 C C . ASP A 1 73 ? 2.132 8.152 -3.171 1.00 87.69 73 ASP A C 1
ATOM 583 O O . ASP A 1 73 ? 1.157 8.192 -2.428 1.00 87.69 73 ASP A O 1
ATOM 587 N N . ALA A 1 74 ? 3.179 7.363 -2.908 1.00 86.06 74 ALA A N 1
ATOM 588 C CA . ALA A 1 74 ? 3.256 6.498 -1.734 1.00 86.06 74 ALA A CA 1
ATOM 589 C C . ALA A 1 74 ? 3.397 7.290 -0.424 1.00 86.06 74 ALA A C 1
ATOM 591 O O . ALA A 1 74 ? 2.785 6.913 0.570 1.00 86.06 74 ALA A O 1
ATOM 592 N N . SER A 1 75 ? 4.148 8.397 -0.415 1.00 85.94 75 SER A N 1
ATOM 593 C CA . SER A 1 75 ? 4.382 9.213 0.786 1.00 85.94 75 SER A CA 1
ATOM 594 C C . SER A 1 75 ? 3.135 9.939 1.287 1.00 85.94 75 SER A C 1
ATOM 596 O O . SER A 1 75 ? 3.118 10.414 2.416 1.00 85.94 75 SER A O 1
ATOM 598 N N . ARG A 1 76 ? 2.117 10.084 0.432 1.00 88.00 76 ARG A N 1
ATOM 599 C CA . ARG A 1 76 ? 0.827 10.687 0.791 1.00 88.00 76 ARG A CA 1
ATOM 600 C C . ARG A 1 76 ? -0.154 9.674 1.367 1.00 88.00 76 ARG A C 1
ATOM 602 O O . ARG A 1 76 ? -1.184 10.079 1.895 1.00 88.00 76 ARG A O 1
ATOM 609 N N . ARG A 1 77 ? 0.148 8.377 1.266 1.00 90.19 77 ARG A N 1
ATOM 610 C CA . ARG A 1 77 ? -0.730 7.346 1.802 1.00 90.19 77 ARG A CA 1
ATOM 611 C C . ARG A 1 77 ? -0.703 7.359 3.321 1.00 90.19 77 ARG A C 1
ATOM 613 O O . ARG A 1 77 ? 0.345 7.525 3.942 1.00 90.19 77 ARG A O 1
ATOM 620 N N . LEU A 1 78 ? -1.869 7.145 3.904 1.00 90.06 78 LEU A N 1
ATOM 621 C CA . LEU A 1 78 ? -2.096 7.130 5.337 1.00 90.06 78 LEU A CA 1
ATOM 622 C C . LEU A 1 78 ? -2.322 5.687 5.806 1.00 90.06 78 LEU A C 1
ATOM 624 O O . LEU A 1 78 ? -3.003 4.920 5.120 1.00 90.06 78 LEU A O 1
ATOM 628 N N . PRO A 1 79 ? -1.757 5.281 6.951 1.00 89.75 79 PRO A N 1
ATOM 629 C CA . PRO A 1 79 ? -1.940 3.931 7.458 1.00 89.75 79 PRO A CA 1
ATOM 630 C C . PRO A 1 79 ? -3.332 3.745 8.071 1.00 89.75 79 PRO A C 1
ATOM 632 O O . PRO A 1 79 ? -3.878 4.638 8.717 1.00 89.75 79 PRO A O 1
ATOM 635 N N . CYS A 1 80 ? -3.888 2.545 7.926 1.00 90.94 80 CYS A N 1
ATOM 636 C CA . CYS A 1 80 ? -5.019 2.099 8.722 1.00 90.94 80 CYS A CA 1
ATOM 637 C C . CYS A 1 80 ? -4.556 1.752 10.136 1.00 90.94 80 CYS A C 1
ATOM 639 O O . CYS A 1 80 ? -3.749 0.840 10.309 1.00 90.94 80 CYS A O 1
ATOM 641 N N . GLY A 1 81 ? -5.178 2.357 11.145 1.00 89.50 81 GLY A N 1
ATOM 642 C CA . GLY A 1 81 ? -4.840 2.131 12.549 1.00 89.50 81 GLY A CA 1
ATOM 643 C C . GLY A 1 81 ? -5.146 0.745 13.101 1.00 89.50 81 GLY A C 1
ATOM 644 O O . GLY A 1 81 ? -4.790 0.465 14.238 1.00 89.50 81 GLY A O 1
ATOM 645 N N . LEU A 1 82 ? -5.802 -0.121 12.321 1.00 87.81 82 LEU A N 1
ATOM 646 C CA . LEU A 1 82 ? -6.048 -1.509 12.703 1.00 87.81 82 LEU A CA 1
ATOM 647 C C . LEU A 1 82 ? -5.241 -2.501 11.877 1.00 87.81 82 LEU A C 1
ATOM 649 O O . LEU A 1 82 ? -4.710 -3.427 12.466 1.00 87.81 82 LEU A O 1
ATOM 653 N N . CYS A 1 83 ? -5.175 -2.379 10.548 1.00 86.31 83 CYS A N 1
ATOM 654 C CA . CYS A 1 83 ? -4.512 -3.383 9.701 1.00 86.31 83 CYS A CA 1
ATOM 655 C C . CYS A 1 83 ? -3.152 -2.968 9.132 1.00 86.31 83 CYS A C 1
ATOM 657 O O . CYS A 1 83 ? -2.558 -3.740 8.378 1.00 86.31 83 CYS A O 1
ATOM 659 N N . GLY A 1 84 ? -2.696 -1.740 9.396 1.00 84.06 84 GLY A N 1
ATOM 660 C CA . GLY A 1 84 ? -1.462 -1.190 8.824 1.00 84.06 84 GLY A CA 1
ATOM 661 C C . GLY A 1 84 ? -1.507 -0.967 7.305 1.00 84.06 84 GLY A C 1
ATOM 662 O O . GLY A 1 84 ? -0.502 -0.606 6.702 1.00 84.06 84 GLY A O 1
ATOM 663 N N . GLY A 1 85 ? -2.654 -1.185 6.651 1.00 86.19 85 GLY A N 1
ATOM 664 C CA . GLY A 1 85 ? -2.802 -0.963 5.213 1.00 86.19 85 GLY A CA 1
ATOM 665 C C . GLY A 1 85 ? -2.630 0.512 4.849 1.00 86.19 85 GLY A C 1
ATOM 666 O O . GLY A 1 85 ? -3.209 1.370 5.506 1.00 86.19 85 GLY A O 1
ATOM 667 N N . LEU A 1 86 ? -1.856 0.799 3.800 1.00 87.88 86 LEU A N 1
ATOM 668 C CA . LEU A 1 86 ? -1.638 2.156 3.294 1.00 87.88 86 LEU A CA 1
ATOM 669 C C . LEU A 1 86 ? -2.754 2.551 2.320 1.00 87.88 86 LEU A C 1
ATOM 671 O O . LEU A 1 86 ? -2.907 1.926 1.271 1.00 87.88 86 LEU A O 1
ATOM 675 N N . LEU A 1 87 ? -3.493 3.597 2.671 1.00 89.88 87 LEU A N 1
ATOM 676 C CA . LEU A 1 87 ? -4.679 4.101 1.978 1.00 89.88 87 LEU A CA 1
ATOM 677 C C . LEU A 1 87 ? -4.400 5.469 1.376 1.00 89.88 87 LEU A C 1
ATOM 679 O O . LEU A 1 87 ? -3.595 6.226 1.921 1.00 89.88 87 LEU A O 1
ATOM 683 N N . GLN A 1 88 ? -5.085 5.817 0.297 1.00 91.06 88 GLN A N 1
ATOM 684 C CA . GLN A 1 88 ? -5.130 7.215 -0.118 1.00 91.06 88 GLN A CA 1
ATOM 685 C C . GLN A 1 88 ? -5.956 8.045 0.875 1.00 91.06 88 GLN A C 1
ATOM 687 O O . GLN A 1 88 ? -6.787 7.505 1.602 1.00 91.06 88 GLN A O 1
ATOM 692 N N . GLU A 1 89 ? -5.716 9.355 0.944 1.00 89.50 89 GLU A N 1
ATOM 693 C CA . GLU A 1 89 ? -6.343 10.224 1.952 1.00 89.50 89 GLU A CA 1
ATOM 694 C C . GLU A 1 89 ? -7.877 10.217 1.857 1.00 89.50 89 GLU A C 1
ATOM 696 O O . GLU A 1 89 ? -8.562 10.213 2.878 1.00 89.50 89 GLU A O 1
ATOM 701 N N . GLU A 1 90 ? -8.419 10.115 0.641 1.00 91.25 90 GLU A N 1
ATOM 702 C CA . GLU A 1 90 ? -9.868 10.026 0.389 1.00 91.25 90 GLU A CA 1
ATOM 703 C C . GLU A 1 90 ? -10.488 8.681 0.807 1.00 91.25 90 GLU A C 1
ATOM 705 O O . GLU A 1 90 ? -11.701 8.591 1.001 1.00 91.25 90 GLU A O 1
ATOM 710 N N . GLU A 1 91 ? -9.673 7.636 0.954 1.00 92.38 91 GLU A N 1
ATOM 711 C CA . GLU A 1 91 ? -10.101 6.287 1.343 1.00 92.38 91 GLU A CA 1
ATOM 712 C C . GLU A 1 91 ? -10.090 6.084 2.869 1.00 92.38 91 GLU A C 1
ATOM 714 O O . GLU A 1 91 ? -10.561 5.051 3.365 1.00 92.38 91 GLU A O 1
ATOM 719 N N . VAL A 1 92 ? -9.549 7.048 3.624 1.00 93.81 92 VAL A N 1
ATOM 720 C CA . VAL A 1 92 ? -9.455 6.983 5.084 1.00 93.81 92 VAL A CA 1
ATOM 721 C C . VAL A 1 92 ? -10.763 7.415 5.735 1.00 93.81 92 VAL A C 1
ATOM 723 O O . VAL A 1 92 ? -11.235 8.540 5.580 1.00 93.81 92 VAL A O 1
ATOM 726 N N . LEU A 1 93 ? -11.309 6.531 6.566 1.00 95.25 93 LEU A N 1
ATOM 727 C CA . LEU A 1 93 ? -12.428 6.834 7.448 1.00 95.25 93 LEU A CA 1
ATOM 728 C C . LEU A 1 93 ? -11.892 7.175 8.838 1.00 95.25 93 LEU A C 1
ATOM 730 O O . LEU A 1 93 ? -11.375 6.301 9.534 1.00 95.25 93 LEU A O 1
ATOM 734 N N . ASN A 1 94 ? -12.024 8.434 9.250 1.00 95.31 94 ASN A N 1
ATOM 735 C CA . ASN A 1 94 ? -11.605 8.877 10.578 1.00 95.31 94 ASN A CA 1
ATOM 736 C C . ASN A 1 94 ? -12.678 8.537 11.616 1.00 95.31 94 ASN A C 1
ATOM 738 O O . ASN A 1 94 ? -13.817 8.996 11.517 1.00 95.31 94 ASN A O 1
ATOM 742 N N . ILE A 1 95 ? -12.306 7.741 12.618 1.00 94.50 95 ILE A N 1
ATOM 743 C CA . ILE A 1 95 ? -13.177 7.361 13.736 1.00 94.50 95 ILE A CA 1
ATOM 744 C C . ILE A 1 95 ? -12.625 7.976 15.016 1.00 94.50 95 ILE A C 1
ATOM 746 O O . ILE A 1 95 ? -11.423 7.927 15.263 1.00 94.50 95 ILE A O 1
ATOM 750 N N . ASN A 1 96 ? -13.492 8.562 15.840 1.00 95.31 96 ASN A N 1
ATOM 751 C CA . ASN A 1 96 ? -13.082 9.107 17.130 1.00 95.31 96 ASN A CA 1
ATOM 752 C C . ASN A 1 96 ? -12.583 7.981 18.054 1.00 95.31 96 ASN A C 1
ATOM 754 O O . ASN A 1 96 ? -13.206 6.924 18.127 1.00 95.31 96 ASN A O 1
ATOM 758 N N . LEU A 1 97 ? -11.497 8.211 18.795 1.00 94.06 97 LEU A N 1
ATOM 759 C CA . LEU A 1 97 ? -10.961 7.221 19.739 1.00 94.06 97 LEU A CA 1
ATOM 760 C C . LEU A 1 97 ? -11.933 6.870 20.879 1.00 94.06 97 LEU A C 1
ATOM 762 O O . LEU A 1 97 ? -11.791 5.818 21.491 1.00 94.06 97 LEU A O 1
ATOM 766 N N . GLN A 1 98 ? -12.922 7.724 21.145 1.00 94.94 98 GLN A N 1
ATOM 767 C CA . GLN A 1 98 ? -14.000 7.502 22.113 1.00 94.94 98 GLN A CA 1
ATOM 768 C C . GLN A 1 98 ? -15.231 6.809 21.501 1.00 94.94 98 GLN A C 1
ATOM 770 O O . GLN A 1 98 ? -16.256 6.675 22.170 1.00 94.94 98 GLN A O 1
ATOM 775 N N . ASP A 1 99 ? -15.178 6.392 20.231 1.00 95.00 99 ASP A N 1
ATOM 776 C CA . ASP A 1 99 ? -16.268 5.635 19.616 1.00 95.00 99 ASP A CA 1
ATOM 777 C C . ASP A 1 99 ? -16.493 4.311 20.363 1.00 95.00 99 ASP A C 1
ATOM 779 O O . ASP A 1 99 ? -15.572 3.518 20.563 1.00 95.00 99 ASP A O 1
ATOM 783 N N . ALA A 1 100 ? -17.739 4.053 20.764 1.00 94.56 100 ALA A N 1
ATOM 784 C CA . ALA A 1 100 ? -18.077 2.905 21.601 1.00 94.56 100 ALA A CA 1
ATOM 785 C C . ALA A 1 100 ? -17.771 1.554 20.932 1.00 94.56 100 ALA A C 1
ATOM 787 O O . ALA A 1 100 ? -17.414 0.595 21.618 1.00 94.56 100 ALA A O 1
ATOM 788 N N . ASN A 1 101 ? -17.904 1.452 19.605 1.00 92.81 101 ASN A N 1
ATOM 789 C CA . ASN A 1 101 ? -17.592 0.211 18.898 1.00 92.81 101 ASN A CA 1
ATOM 790 C C . ASN A 1 101 ? -16.079 0.010 18.789 1.00 92.81 101 ASN A C 1
ATOM 792 O O . ASN A 1 101 ? -15.605 -1.123 18.897 1.00 92.81 101 ASN A O 1
ATOM 796 N N . LEU A 1 102 ? -15.328 1.097 18.605 1.00 90.62 102 LEU A N 1
ATOM 797 C CA . LEU A 1 102 ? -13.870 1.069 18.575 1.00 90.62 102 LEU A CA 1
ATOM 798 C C . LEU A 1 102 ? -13.278 0.713 19.949 1.00 90.62 102 LEU A C 1
ATOM 800 O O . LEU A 1 102 ? -12.425 -0.169 20.033 1.00 90.62 102 LEU A O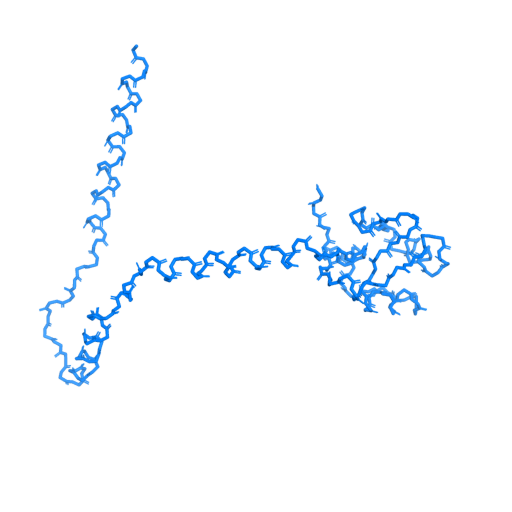 1
ATOM 804 N N . LEU A 1 103 ? -13.780 1.321 21.027 1.00 92.06 103 LEU A N 1
ATOM 805 C CA . LEU A 1 103 ? -13.394 0.979 22.401 1.00 92.06 103 LEU A CA 1
ATOM 806 C C . LEU A 1 103 ? -13.690 -0.492 22.712 1.00 92.06 103 LEU A C 1
ATOM 808 O O . LEU A 1 103 ? -12.811 -1.218 23.173 1.00 92.06 103 LEU A O 1
ATOM 812 N N . HIS A 1 104 ? -14.892 -0.963 22.363 1.00 89.88 104 HIS A N 1
ATOM 813 C CA . HIS A 1 104 ? -15.261 -2.368 22.529 1.00 89.88 104 HIS A CA 1
ATOM 814 C C . HIS A 1 104 ? -14.321 -3.317 21.771 1.00 89.88 104 HIS A C 1
ATOM 816 O O . HIS A 1 104 ? -13.995 -4.400 22.264 1.00 89.88 104 HIS A O 1
ATOM 822 N N . PHE A 1 105 ? -13.886 -2.931 20.568 1.00 87.81 105 PHE A N 1
ATOM 823 C CA . PHE A 1 105 ? -12.914 -3.704 19.806 1.00 87.81 105 PHE A CA 1
ATOM 824 C C . PHE A 1 105 ? -11.595 -3.835 20.577 1.00 87.81 105 PHE A C 1
ATOM 826 O O . PHE A 1 105 ? -11.162 -4.964 20.805 1.00 87.81 105 PHE A O 1
ATOM 833 N N . PHE A 1 106 ? -11.012 -2.725 21.040 1.00 87.75 106 PHE A N 1
ATOM 834 C CA . PHE A 1 106 ? -9.741 -2.731 21.775 1.00 87.75 106 PHE A CA 1
ATOM 835 C C . PHE A 1 106 ? -9.809 -3.502 23.093 1.00 87.75 106 PHE A C 1
ATOM 837 O O . PHE A 1 106 ? -8.900 -4.275 23.397 1.00 87.75 106 PHE A O 1
ATOM 844 N N . GLU A 1 107 ? -10.907 -3.379 23.838 1.00 89.50 107 GLU A N 1
ATOM 845 C CA . GLU A 1 107 ? -11.139 -4.174 25.049 1.00 89.50 107 GLU A CA 1
ATOM 846 C C . GLU A 1 107 ? -11.165 -5.678 24.748 1.00 89.50 107 GLU A C 1
ATOM 848 O O . GLU A 1 107 ? -10.563 -6.483 25.465 1.00 89.50 107 GLU A O 1
ATOM 853 N N . LYS A 1 108 ? -11.848 -6.068 23.665 1.00 85.69 108 LYS A N 1
ATOM 854 C CA . LYS A 1 108 ? -12.015 -7.471 23.275 1.00 85.69 108 LYS A CA 1
ATOM 855 C C . LYS A 1 108 ? -10.722 -8.087 22.747 1.00 85.69 108 LYS A C 1
ATOM 857 O O . LYS A 1 108 ? -10.426 -9.237 23.071 1.00 85.69 108 LYS A O 1
ATOM 862 N N . THR A 1 109 ? -9.983 -7.366 21.910 1.00 82.00 109 THR A N 1
ATOM 863 C CA . THR A 1 109 ? -8.751 -7.869 21.284 1.00 82.00 109 THR A CA 1
ATOM 864 C C . THR A 1 109 ? -7.511 -7.636 22.135 1.00 82.00 109 THR A C 1
ATOM 866 O O . THR A 1 109 ? -6.482 -8.245 21.855 1.00 82.00 109 THR A O 1
ATOM 869 N N . LYS A 1 110 ? -7.599 -6.795 23.175 1.00 84.81 110 LYS A N 1
ATOM 870 C CA . LYS A 1 110 ? -6.452 -6.325 23.966 1.00 84.81 110 LYS A CA 1
ATOM 871 C C . LYS A 1 110 ? -5.371 -5.694 23.084 1.00 84.81 110 LYS A C 1
ATOM 873 O O . LYS A 1 110 ? -4.181 -5.918 23.294 1.00 84.81 110 LYS A O 1
ATOM 878 N N . THR A 1 111 ? -5.799 -4.947 22.071 1.00 81.19 111 THR A N 1
ATOM 879 C CA . THR A 1 111 ? -4.905 -4.224 21.161 1.00 81.19 111 THR A CA 1
ATOM 880 C C . THR A 1 111 ? -5.126 -2.730 21.269 1.00 81.19 111 THR A C 1
ATOM 882 O O . THR A 1 111 ? -6.177 -2.284 21.712 1.00 81.19 111 THR A O 1
ATOM 885 N N . GLU A 1 112 ? -4.160 -1.972 20.777 1.00 84.56 112 GLU A N 1
ATOM 886 C CA . GLU A 1 112 ? -4.229 -0.522 20.640 1.00 84.56 112 GLU A CA 1
ATOM 887 C C . GLU A 1 112 ? -4.188 -0.143 19.153 1.00 84.56 112 GLU A C 1
ATOM 889 O O . GLU A 1 112 ? -3.762 -0.961 18.326 1.00 84.56 112 GLU A O 1
ATOM 894 N N . PRO A 1 113 ? -4.667 1.056 18.780 1.00 85.69 113 PRO A N 1
ATOM 895 C CA . PRO A 1 113 ? -4.492 1.546 17.422 1.00 85.69 113 PRO A CA 1
ATOM 896 C C . PRO A 1 113 ? -3.010 1.776 17.120 1.00 85.69 113 PRO A C 1
ATOM 898 O O . PRO A 1 113 ? -2.244 2.186 17.991 1.00 85.69 113 PRO A O 1
ATOM 901 N N . ASP A 1 114 ? -2.627 1.592 15.858 1.00 83.56 114 ASP A N 1
ATOM 902 C CA . ASP A 1 114 ? -1.320 2.029 15.366 1.00 83.56 114 ASP A CA 1
ATOM 903 C C . ASP A 1 114 ? -1.167 3.542 15.592 1.00 83.56 114 ASP A C 1
ATOM 905 O O . ASP A 1 114 ? -1.988 4.343 15.128 1.00 83.56 114 ASP A O 1
ATOM 909 N N . CYS A 1 115 ? -0.118 3.941 16.313 1.00 84.19 115 CYS A N 1
ATOM 910 C CA . CYS A 1 115 ? 0.110 5.332 16.686 1.00 84.19 115 CYS A CA 1
ATOM 911 C C . CYS A 1 115 ? 0.325 6.239 15.466 1.00 84.19 115 CYS A C 1
ATOM 913 O O . CYS A 1 115 ? -0.030 7.417 15.517 1.00 84.19 115 CYS A O 1
ATOM 915 N N . CYS A 1 116 ? 0.820 5.702 14.345 1.00 84.62 116 CYS A N 1
ATOM 916 C CA . CYS A 1 116 ? 1.006 6.451 13.103 1.00 84.62 116 CYS A CA 1
ATOM 917 C C . CYS A 1 116 ? -0.318 6.785 12.398 1.00 84.62 116 CYS A C 1
ATOM 919 O O . CYS A 1 116 ? -0.356 7.680 11.551 1.00 84.62 116 CYS A O 1
ATOM 921 N N . ALA A 1 117 ? -1.401 6.085 12.736 1.00 89.50 117 ALA A N 1
ATOM 922 C CA . ALA A 1 117 ? -2.732 6.324 12.188 1.00 89.50 117 ALA A CA 1
ATOM 923 C C . ALA A 1 117 ? -3.593 7.254 13.059 1.00 89.50 117 ALA A C 1
ATOM 925 O O . ALA A 1 117 ? -4.725 7.562 12.677 1.00 89.50 117 ALA A O 1
ATOM 926 N N . VAL A 1 118 ? -3.092 7.683 14.223 1.00 91.44 118 VAL A N 1
ATOM 927 C CA . VAL A 1 118 ? -3.821 8.544 15.162 1.00 91.44 118 VAL A CA 1
ATOM 928 C C . VAL A 1 118 ? -3.509 10.019 14.899 1.00 91.44 118 VAL A C 1
ATOM 930 O O . VAL A 1 118 ? -2.350 10.431 14.901 1.00 91.44 118 VAL A O 1
ATOM 933 N N . LYS A 1 119 ? -4.554 10.833 14.712 1.00 90.69 119 LYS A N 1
ATOM 934 C CA . LYS A 1 119 ? -4.483 12.298 14.571 1.00 90.69 119 LYS A CA 1
ATOM 935 C C . LYS A 1 119 ? -5.664 12.953 15.282 1.00 90.69 119 LYS A C 1
ATOM 937 O O . LYS A 1 119 ? -6.795 12.503 15.119 1.00 90.69 119 LYS A O 1
ATOM 942 N N . ASP A 1 120 ? -5.413 14.005 16.061 1.00 89.62 120 ASP A N 1
ATOM 943 C CA . ASP A 1 120 ? -6.447 14.854 16.682 1.00 89.62 120 ASP A CA 1
ATOM 944 C C . ASP A 1 120 ? -7.583 14.070 17.373 1.00 89.62 120 ASP A C 1
ATOM 946 O O . ASP A 1 120 ? -8.767 14.318 17.162 1.00 89.62 120 ASP A O 1
ATOM 950 N N . HIS A 1 121 ? -7.217 13.078 18.193 1.00 92.19 121 HIS A N 1
ATOM 951 C CA . HIS A 1 121 ? -8.146 12.176 18.902 1.00 92.19 121 HIS A CA 1
ATOM 952 C C . HIS A 1 121 ? -9.014 11.274 18.009 1.00 92.19 121 HIS A C 1
ATOM 954 O O . HIS A 1 121 ? -10.009 10.703 18.465 1.00 92.19 121 HIS A O 1
ATOM 960 N N . SER A 1 122 ? -8.620 11.098 16.755 1.00 95.00 122 SER A N 1
ATOM 961 C CA . SER A 1 122 ? -9.215 10.157 15.815 1.00 95.00 122 SER A CA 1
ATOM 962 C C . SER A 1 122 ? -8.175 9.173 15.293 1.00 95.00 122 SER A C 1
ATOM 964 O O . SER A 1 122 ? -6.975 9.441 15.336 1.00 95.00 122 SER A O 1
ATOM 966 N N . VAL A 1 123 ? -8.635 8.023 14.814 1.00 94.31 123 VAL A N 1
ATOM 967 C CA . VAL A 1 123 ? -7.818 7.032 14.118 1.00 94.31 123 VAL A CA 1
ATOM 968 C C . VAL A 1 123 ? -8.355 6.833 12.704 1.00 94.31 123 VAL A C 1
ATOM 970 O O . VAL A 1 123 ? -9.562 6.671 12.504 1.00 94.31 123 VAL A O 1
ATOM 973 N N . GLY A 1 124 ? -7.460 6.843 11.720 1.00 94.38 124 GLY A N 1
ATOM 974 C CA . GLY A 1 124 ? -7.805 6.576 10.327 1.00 94.38 124 GLY A CA 1
ATOM 975 C C . GLY A 1 124 ? -7.939 5.079 10.055 1.00 94.38 124 GLY A C 1
ATOM 976 O O . GLY A 1 124 ? -7.001 4.320 10.299 1.00 94.38 124 GLY A O 1
ATOM 977 N N . LEU A 1 125 ? -9.084 4.625 9.538 1.00 93.50 125 LEU A N 1
ATOM 978 C CA . LEU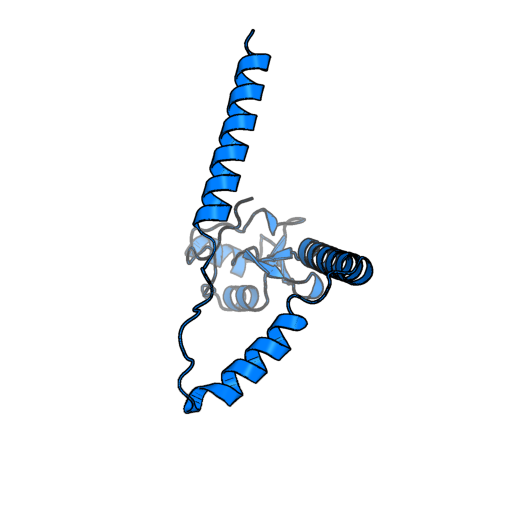 A 1 125 ? -9.339 3.220 9.202 1.00 93.50 125 LEU A CA 1
ATOM 979 C C . LEU A 1 125 ? -9.681 3.024 7.720 1.00 93.50 125 LEU A C 1
ATOM 981 O O . LEU A 1 125 ? -10.328 3.867 7.107 1.00 93.50 125 LEU A O 1
ATOM 985 N N . CYS A 1 126 ? -9.334 1.858 7.163 1.00 93.69 126 CYS A N 1
ATOM 986 C CA . CYS A 1 126 ? -9.888 1.431 5.878 1.00 93.69 126 CYS A CA 1
ATOM 987 C C . CYS A 1 126 ? -11.373 1.056 6.017 1.00 93.69 126 CYS A C 1
ATOM 989 O O . CYS A 1 126 ? -11.846 0.691 7.101 1.00 93.69 126 CYS A O 1
ATOM 991 N N . SER A 1 127 ? -12.099 1.058 4.899 1.00 94.06 127 SER A N 1
ATOM 992 C CA . SER A 1 127 ? -13.522 0.687 4.840 1.00 94.06 127 SER A CA 1
ATOM 993 C C . SER A 1 127 ? -13.822 -0.697 5.429 1.00 94.06 127 SER A C 1
ATOM 995 O O . SER A 1 127 ? -14.836 -0.874 6.108 1.00 94.06 127 SER A O 1
ATOM 997 N N . ILE A 1 128 ? -12.923 -1.666 5.236 1.00 92.06 128 ILE A N 1
ATOM 998 C CA . ILE A 1 128 ? -13.056 -3.036 5.754 1.00 92.06 128 ILE A CA 1
ATOM 999 C C . ILE A 1 128 ? -12.964 -3.046 7.284 1.00 92.06 128 ILE A C 1
ATOM 1001 O O . ILE A 1 128 ? -13.832 -3.608 7.954 1.00 92.06 128 ILE A O 1
ATOM 1005 N N . CYS A 1 129 ? -11.935 -2.407 7.845 1.00 90.81 129 CYS A N 1
ATOM 1006 C CA . CYS A 1 129 ? -11.725 -2.320 9.288 1.00 90.81 129 CYS A CA 1
ATOM 1007 C C . CYS A 1 129 ? -12.835 -1.521 9.973 1.00 90.81 129 CYS A C 1
ATOM 1009 O O . CYS A 1 129 ? -13.379 -1.987 10.971 1.00 90.81 129 CYS A O 1
ATOM 1011 N N . SER A 1 130 ? -13.230 -0.385 9.396 1.00 93.12 130 SER A N 1
ATOM 1012 C CA . SER A 1 130 ? -14.358 0.417 9.879 1.00 93.12 130 SER A CA 1
ATOM 1013 C C . SER A 1 130 ? -15.661 -0.393 9.904 1.00 93.12 130 SER A C 1
ATOM 1015 O O . SER A 1 130 ? -16.339 -0.468 10.929 1.00 93.12 130 SER A O 1
ATOM 1017 N N . SER A 1 131 ? -15.963 -1.115 8.819 1.00 93.00 131 SER A N 1
ATOM 1018 C CA . SER A 1 131 ? -17.154 -1.971 8.739 1.00 93.00 131 SER A CA 1
ATOM 1019 C C . SER A 1 131 ? -17.139 -3.116 9.755 1.00 93.00 13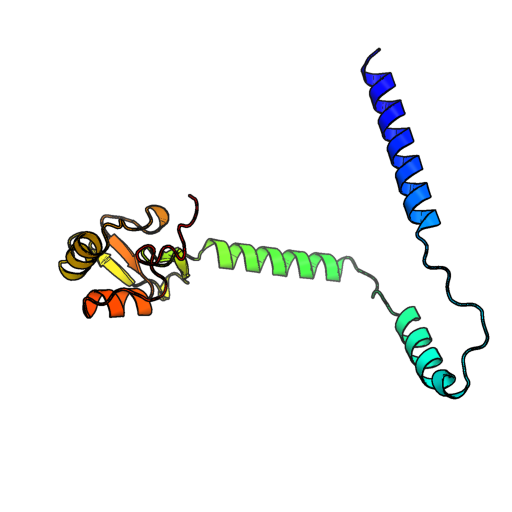1 SER A C 1
ATOM 1021 O O . SER A 1 131 ? -18.188 -3.485 10.284 1.00 93.00 131 SER A O 1
ATOM 1023 N N . ALA A 1 132 ? -15.973 -3.708 10.020 1.00 89.81 132 ALA A N 1
ATOM 1024 C CA . ALA A 1 132 ? -15.830 -4.769 11.011 1.00 89.81 132 ALA A CA 1
ATOM 1025 C C . ALA A 1 132 ? -16.031 -4.237 12.438 1.00 89.81 132 ALA A C 1
ATOM 1027 O O . ALA A 1 132 ? -16.804 -4.833 13.190 1.00 89.81 132 ALA A O 1
ATOM 1028 N N . VAL A 1 133 ? -15.439 -3.084 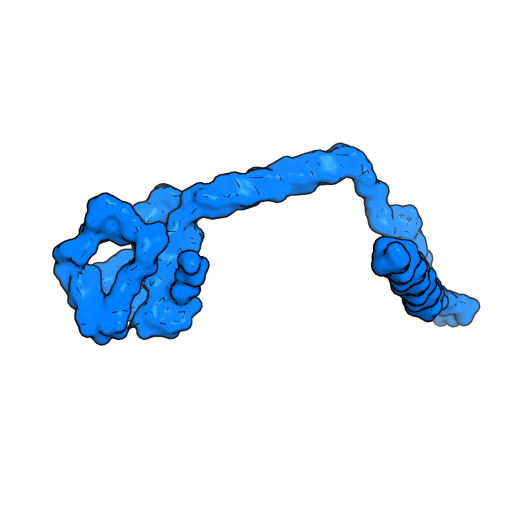12.769 1.00 90.06 133 VAL A N 1
ATOM 1029 C CA . VAL A 1 133 ? -15.647 -2.396 14.055 1.00 90.06 133 VAL A CA 1
ATOM 1030 C C . VAL A 1 133 ? -17.127 -2.072 14.257 1.00 90.06 133 VAL A C 1
ATOM 1032 O O . VAL A 1 133 ? -17.696 -2.458 15.277 1.00 90.06 133 VAL A O 1
ATOM 1035 N N . ALA A 1 134 ? -17.795 -1.483 13.260 1.00 90.81 134 ALA A N 1
ATOM 1036 C CA . ALA A 1 134 ? -19.226 -1.170 13.324 1.00 90.81 134 ALA A CA 1
ATOM 1037 C C . ALA A 1 134 ? -20.107 -2.412 13.573 1.00 90.81 134 ALA A C 1
ATOM 1039 O O . ALA A 1 134 ? -21.148 -2.327 14.222 1.00 90.81 134 ALA A O 1
ATOM 1040 N N . LYS A 1 135 ? -19.677 -3.586 13.092 1.00 90.88 135 LYS A N 1
ATOM 1041 C CA . LYS A 1 135 ? -20.349 -4.881 13.301 1.00 90.88 135 LYS A CA 1
ATOM 1042 C C . LYS A 1 135 ? -19.871 -5.630 14.552 1.00 90.88 135 LYS A C 1
ATOM 1044 O O . LYS A 1 135 ? -20.301 -6.762 14.768 1.00 90.88 135 LYS A O 1
ATOM 1049 N N . ARG A 1 136 ? -18.975 -5.043 15.356 1.00 85.00 136 ARG A N 1
ATOM 1050 C CA . ARG A 1 136 ? -18.311 -5.682 16.514 1.00 85.00 136 ARG A CA 1
ATOM 1051 C C . ARG A 1 136 ? -17.598 -6.997 16.161 1.00 85.00 136 ARG A C 1
ATOM 1053 O O . ARG A 1 136 ? -17.456 -7.905 16.989 1.00 85.00 136 ARG A O 1
ATOM 1060 N N . ALA A 1 137 ? -17.149 -7.097 14.915 1.00 83.00 137 ALA A N 1
ATOM 1061 C CA . ALA A 1 137 ? -16.357 -8.196 14.393 1.00 83.00 137 ALA A CA 1
ATOM 1062 C C . ALA A 1 137 ? -14.866 -7.839 14.431 1.00 83.00 137 ALA A C 1
ATOM 1064 O O . ALA A 1 137 ? -14.492 -6.668 14.402 1.00 83.00 137 ALA A O 1
ATOM 1065 N N . ILE A 1 138 ? -14.004 -8.855 14.472 1.00 75.88 138 ILE A N 1
ATOM 1066 C CA . ILE A 1 138 ? -12.556 -8.651 14.382 1.00 75.88 138 ILE A CA 1
ATOM 1067 C C . ILE A 1 138 ? -12.186 -8.552 12.895 1.00 75.88 138 ILE A C 1
ATOM 1069 O O . ILE A 1 138 ? -12.484 -9.494 12.153 1.00 75.88 138 ILE A O 1
ATOM 1073 N N . PRO A 1 139 ? -11.571 -7.450 12.420 1.00 70.75 139 PRO A N 1
ATOM 1074 C CA . PRO A 1 139 ? -11.151 -7.353 11.032 1.00 70.75 139 PRO A CA 1
ATOM 1075 C C . PRO A 1 139 ? -10.106 -8.435 10.717 1.00 70.75 139 PRO A C 1
ATOM 1077 O O . PRO A 1 139 ? -9.166 -8.608 11.500 1.00 70.75 139 PRO A O 1
ATOM 1080 N N . PRO A 1 140 ? -10.209 -9.117 9.561 1.00 66.56 140 PRO A N 1
ATOM 1081 C CA . PRO A 1 140 ? -9.383 -10.281 9.235 1.00 66.56 140 PRO A CA 1
ATOM 1082 C C . PRO A 1 140 ? -7.878 -9.981 9.154 1.00 66.56 140 PRO A C 1
ATOM 1084 O O . PRO A 1 140 ? -7.076 -10.881 9.371 1.00 66.56 140 PRO A O 1
ATOM 1087 N N . LEU A 1 141 ? -7.484 -8.729 8.904 1.00 65.19 141 LEU A N 1
ATOM 1088 C CA . LEU A 1 141 ? -6.082 -8.305 8.791 1.00 65.19 141 LEU A CA 1
ATOM 1089 C C . LEU A 1 141 ? -5.663 -7.321 9.894 1.00 65.19 141 LEU A C 1
ATOM 1091 O O . LEU A 1 141 ? -4.754 -6.531 9.689 1.00 65.19 141 LEU A O 1
ATOM 1095 N N . SER A 1 142 ? -6.351 -7.301 11.038 1.00 59.22 142 SER A N 1
ATOM 1096 C CA . SER A 1 142 ? -6.026 -6.355 12.113 1.00 59.22 142 SER A CA 1
ATOM 1097 C C . SER A 1 142 ? -4.768 -6.740 12.907 1.00 59.22 142 SER A C 1
ATOM 1099 O O . SER A 1 142 ? -4.337 -7.893 12.896 1.00 59.22 142 SER A O 1
ATOM 1101 N N . ALA A 1 143 ? -4.233 -5.792 13.676 1.00 57.03 143 ALA A N 1
ATOM 1102 C CA . ALA A 1 143 ? -3.264 -6.013 14.743 1.00 57.03 143 ALA A CA 1
ATOM 1103 C C . ALA A 1 143 ? -3.793 -7.024 15.778 1.00 57.03 143 ALA A C 1
ATOM 1105 O O . ALA A 1 143 ? -3.015 -7.789 16.335 1.00 57.03 143 ALA A O 1
ATOM 1106 N N . GLY A 1 144 ? -5.122 -7.128 15.941 1.00 51.78 144 GLY A N 1
ATOM 1107 C CA . GLY A 1 144 ? -5.782 -8.199 16.703 1.00 51.78 144 GLY A CA 1
ATOM 1108 C C . GLY A 1 144 ? -5.552 -9.608 16.146 1.00 51.78 144 GLY A C 1
ATOM 1109 O O . GLY A 1 144 ? -5.692 -10.579 16.880 1.00 51.78 144 GLY A O 1
ATOM 1110 N N . ASN A 1 145 ? -5.143 -9.719 14.880 1.00 52.25 145 ASN A N 1
ATOM 1111 C CA . ASN A 1 145 ? -4.702 -10.958 14.239 1.00 52.25 145 ASN A CA 1
ATOM 1112 C C . ASN A 1 145 ? -3.172 -11.007 14.035 1.00 52.25 145 ASN A C 1
ATOM 1114 O O . ASN A 1 145 ? -2.692 -11.886 13.324 1.00 52.25 145 ASN A O 1
ATOM 1118 N N . PHE A 1 146 ? -2.406 -10.079 14.626 1.00 55.34 146 PHE A N 1
ATOM 1119 C CA . PHE A 1 146 ? -0.944 -9.961 14.493 1.00 55.34 146 PHE A CA 1
ATOM 1120 C C . PHE A 1 146 ? -0.436 -9.811 13.047 1.00 55.34 146 PHE A C 1
ATOM 1122 O O . PHE A 1 146 ? 0.719 -10.122 12.762 1.00 55.34 146 PHE A O 1
ATOM 1129 N N . VAL A 1 147 ? -1.285 -9.356 12.116 1.00 55.88 147 VAL A N 1
ATOM 1130 C CA . VAL A 1 147 ? -0.945 -9.384 10.682 1.00 55.88 147 VAL A CA 1
ATOM 1131 C C . VAL A 1 147 ? -0.096 -8.193 10.244 1.00 55.88 147 VAL A C 1
ATOM 1133 O O . VAL A 1 147 ? 0.634 -8.329 9.274 1.00 55.88 147 VAL A O 1
ATOM 1136 N N . ASN A 1 148 ? -0.119 -7.059 10.945 1.00 52.34 148 ASN A N 1
ATOM 1137 C CA . ASN A 1 148 ? 0.757 -5.927 10.640 1.00 52.34 148 ASN A CA 1
ATOM 1138 C C . ASN A 1 148 ? 0.817 -4.966 11.828 1.00 52.34 148 ASN A C 1
ATOM 1140 O O . ASN A 1 148 ? -0.155 -4.269 12.109 1.00 52.34 148 ASN A O 1
ATOM 1144 N N . CYS A 1 149 ? 1.975 -4.893 12.476 1.00 51.81 149 CYS A N 1
ATOM 1145 C CA . CYS A 1 149 ? 2.418 -3.657 13.106 1.00 51.81 149 CYS A CA 1
ATOM 1146 C C . CYS A 1 149 ? 3.343 -3.001 12.084 1.00 51.81 149 CYS A C 1
ATOM 1148 O O . CYS A 1 149 ? 4.367 -3.596 11.732 1.00 51.81 149 CYS A O 1
ATOM 1150 N N . LEU A 1 150 ? 2.995 -1.822 11.566 1.00 52.41 150 LEU A N 1
ATOM 1151 C CA . LEU A 1 150 ? 4.023 -1.013 10.926 1.00 52.41 150 LEU A CA 1
ATOM 1152 C C . LEU A 1 150 ? 5.033 -0.680 12.030 1.00 52.41 150 LEU A C 1
ATOM 1154 O O . LEU A 1 150 ? 4.659 -0.203 13.096 1.00 52.41 150 LEU A O 1
ATOM 1158 N N . PHE A 1 151 ? 6.301 -1.031 11.821 1.00 47.28 151 PHE A N 1
ATOM 1159 C CA . PHE A 1 151 ? 7.358 -0.597 12.724 1.00 47.28 151 PHE A CA 1
ATOM 1160 C C . PHE A 1 151 ? 7.556 0.898 12.485 1.00 47.28 151 PHE A C 1
ATOM 1162 O O . PHE A 1 151 ? 8.074 1.289 11.436 1.00 47.28 151 PHE A O 1
ATOM 1169 N N . CYS A 1 152 ? 7.059 1.702 13.419 1.00 51.41 152 CYS A N 1
ATOM 1170 C CA . CYS A 1 152 ? 7.314 3.133 13.507 1.00 51.41 152 CYS A CA 1
ATOM 1171 C C . CYS A 1 152 ? 8.787 3.396 13.845 1.00 51.41 152 CYS A C 1
ATOM 1173 O O . CYS A 1 152 ? 9.337 2.660 14.700 1.00 51.41 152 CYS A O 1
#

pLDDT: mean 81.61, std 12.74, range [47.28, 97.12]

Foldseek 3Di:
DVVVVVVVVVVVVVVVVVVVVVVPPPDPDPDDDDPVCPVVVVVVVVVVVCPPPPCDPVNVVVVVVVVVVVVVQQVQFAAAQWQRDTHHPVQWDKDACPPPLNVLLCVVLVDGTQPSQDDPRIGTHGPQCVVCSVVSHRRPRTVSVVNDDPPD

Sequence (152 aa):
MQAHLRHKAIAQARRIQQKSLAEQRIVAYDGPIPSFLDQEYQYMRQASTTFPEAITPSIQMSCMKAYQKAISDASRRLPCGLCGGLLQEEEVLNINLQDANLLHFFEKTKTEPDCCAVKDHSVGLCSICSSAVAKRAIPPLSAGNFVNCLFC